Protein AF-A0A1G8GBT8-F1 (afdb_monomer)

Solvent-accessible surface area (backbone atoms only — not comparable to full-atom values): 4595 Å² total; per-residue (Å²): 114,44,83,43,77,58,50,91,88,46,45,62,80,71,48,48,62,57,48,45,54,23,20,65,68,19,21,39,29,37,34,32,33,43,70,61,49,36,72,69,44,51,53,49,51,32,50,47,56,74,38,87,42,49,73,41,80,87,81,74,42,74,45,42,69,32,83,65,39,36,38,33,36,20,38,86,86,66,54,77,41,84,41,71

pLDDT: mean 90.16, std 5.39, range [69.62, 97.12]

Secondary structure (DSSP, 8-state):
-EEEE--TT--HHHHHHHHHHHHHHT-EEEEESGGGGHHHHHHHHHHHHTSS-EEETTTTEEE-PPTT-EEEEE-TT--EEE--

Mean predicted aligned error: 3.53 Å

Nearest PDB structures (foldseek):
  8j07-assembly1_k8  TM=6.286E-01  e=2.297E-01  Homo sapiens
  7plo-assembly1_4  TM=5.974E-01  e=1.541E-01  Homo sapiens
  8s09-assembly1_3  TM=5.324E-01  e=1.180E-01  Homo sapiens
  9caq-assembly1_A  TM=4.622E-01  e=1.033E-01  Homo sapiens
  7w1y-assembly1_2  TM=5.421E-01  e=3.204E-01  Homo sapiens

Sequence (84 aa):
MKDVVLHDDDCIETVLPIIGEAMENGEICRISNIERLGLRSIAALVRLTSSSGFFDVKSGKVLRPNPGFGLVGVDEFGAVWALG

Organism: NCBI:txid83767

Radius of gyration: 11.8 Å; Cα contacts (8 Å, |Δi|>4): 152; chains: 1; bounding box: 34×20×31 Å

Structure (mmCIF, N/CA/C/O backbone):
data_AF-A0A1G8GBT8-F1
#
_entry.id   AF-A0A1G8GBT8-F1
#
loop_
_atom_site.group_PDB
_atom_site.id
_atom_site.type_symbol
_atom_site.label_atom_id
_atom_site.label_alt_id
_atom_site.label_comp_id
_atom_site.label_asym_id
_atom_site.label_entity_id
_atom_site.label_seq_id
_atom_site.pdbx_PDB_ins_code
_atom_site.Cartn_x
_atom_site.Cartn_y
_atom_site.Cartn_z
_atom_site.occupancy
_atom_site.B_iso_or_equiv
_atom_site.auth_seq_id
_atom_site.auth_comp_id
_atom_site.auth_asym_id
_atom_site.auth_atom_id
_atom_site.pdbx_PDB_model_num
ATOM 1 N N . MET A 1 1 ? 1.278 -9.085 8.378 1.00 85.31 1 MET A N 1
ATOM 2 C CA . MET A 1 1 ? 1.895 -8.350 7.246 1.00 85.31 1 MET A CA 1
ATOM 3 C C . MET A 1 1 ? 1.196 -8.808 5.984 1.00 85.31 1 MET A C 1
ATOM 5 O O . MET A 1 1 ? 0.949 -10.003 5.855 1.00 85.31 1 MET A O 1
ATOM 9 N N . LYS A 1 2 ? 0.860 -7.873 5.096 1.00 93.12 2 LYS A N 1
ATOM 10 C CA . LYS A 1 2 ? 0.174 -8.134 3.828 1.00 93.12 2 LYS A CA 1
ATOM 11 C C . LYS A 1 2 ? 1.086 -7.754 2.672 1.00 93.12 2 LYS A C 1
ATOM 13 O O . LYS A 1 2 ? 1.627 -6.652 2.666 1.00 93.12 2 LYS A O 1
ATOM 18 N N . ASP A 1 3 ? 1.221 -8.649 1.704 1.00 93.88 3 ASP A N 1
ATOM 19 C CA . ASP A 1 3 ? 2.029 -8.444 0.506 1.00 93.88 3 ASP A CA 1
ATOM 20 C C . ASP A 1 3 ? 1.132 -8.404 -0.729 1.00 93.88 3 ASP A C 1
ATOM 22 O O . ASP A 1 3 ? 0.275 -9.265 -0.927 1.00 93.88 3 ASP A O 1
ATOM 26 N N . VAL A 1 4 ? 1.356 -7.397 -1.563 1.00 94.69 4 VAL A N 1
ATOM 27 C CA . VAL A 1 4 ? 0.692 -7.191 -2.846 1.00 94.69 4 VAL A CA 1
ATOM 28 C C . VAL A 1 4 ? 1.768 -7.107 -3.912 1.00 94.69 4 VAL A C 1
ATOM 30 O O . VAL A 1 4 ? 2.761 -6.400 -3.741 1.00 94.69 4 VAL A O 1
ATOM 33 N N . VAL A 1 5 ? 1.583 -7.822 -5.015 1.00 96.12 5 VAL A N 1
ATOM 34 C CA . VAL A 1 5 ? 2.448 -7.737 -6.192 1.00 96.12 5 VAL A CA 1
ATOM 35 C C . VAL A 1 5 ? 1.603 -7.187 -7.324 1.00 96.12 5 VAL A C 1
ATOM 37 O O . VAL A 1 5 ? 0.591 -7.788 -7.667 1.00 96.12 5 VAL A O 1
ATOM 40 N N . LEU A 1 6 ? 1.999 -6.036 -7.861 1.00 94.31 6 LEU A N 1
ATOM 41 C CA . LEU A 1 6 ? 1.278 -5.395 -8.952 1.00 94.31 6 LEU A CA 1
ATOM 42 C C . LEU A 1 6 ? 1.638 -6.018 -10.300 1.00 94.31 6 LEU A C 1
ATOM 44 O O . LEU A 1 6 ? 2.813 -6.254 -10.613 1.00 94.31 6 LEU A O 1
ATOM 48 N N . HIS A 1 7 ? 0.611 -6.199 -11.118 1.00 93.88 7 HIS A N 1
ATOM 49 C CA . HIS A 1 7 ? 0.662 -6.567 -12.523 1.00 93.88 7 HIS A CA 1
ATOM 50 C C . HIS A 1 7 ? 0.344 -5.354 -13.417 1.00 93.88 7 HIS A C 1
ATOM 52 O O . HIS A 1 7 ? 0.032 -4.276 -12.921 1.00 93.88 7 HIS A O 1
ATOM 58 N N . ASP A 1 8 ? 0.506 -5.485 -14.735 1.00 89.81 8 ASP A N 1
ATOM 59 C CA . ASP A 1 8 ? 0.400 -4.337 -15.660 1.00 89.81 8 ASP A CA 1
ATOM 60 C C . ASP A 1 8 ? -1.027 -3.768 -15.753 1.00 89.81 8 ASP A C 1
ATOM 62 O O . ASP A 1 8 ? -1.202 -2.585 -16.036 1.00 89.81 8 ASP A O 1
ATOM 66 N N . ASP A 1 9 ? -2.033 -4.596 -15.466 1.00 92.00 9 ASP A N 1
ATOM 67 C CA . ASP A 1 9 ? -3.450 -4.218 -15.476 1.00 92.00 9 ASP A CA 1
ATOM 68 C C . ASP A 1 9 ? -3.960 -3.752 -14.098 1.00 92.00 9 ASP A C 1
ATOM 70 O O . ASP A 1 9 ? -5.140 -3.420 -13.951 1.00 92.00 9 ASP A O 1
ATOM 74 N N . ASP A 1 10 ? -3.099 -3.743 -13.072 1.00 91.88 10 ASP A N 1
ATOM 75 C CA . ASP A 1 10 ? -3.483 -3.307 -11.732 1.00 91.88 10 ASP A CA 1
ATOM 76 C C . ASP A 1 10 ? -3.562 -1.783 -11.617 1.00 91.88 10 ASP A C 1
ATOM 78 O O . ASP A 1 10 ? -2.792 -1.024 -12.206 1.00 91.88 10 ASP A O 1
ATOM 82 N N . CYS A 1 11 ? -4.486 -1.325 -10.777 1.00 91.81 11 CYS A N 1
ATOM 83 C CA . CYS A 1 11 ? -4.709 0.087 -10.506 1.00 91.81 11 CYS A CA 1
ATOM 84 C C . CYS A 1 11 ? -4.908 0.332 -9.008 1.00 91.81 11 CYS A C 1
ATOM 86 O O . CYS A 1 11 ? -4.954 -0.590 -8.193 1.00 91.81 11 CYS A O 1
ATOM 88 N N . ILE A 1 12 ? -5.025 1.598 -8.605 1.00 90.75 12 ILE A N 1
ATOM 89 C CA . ILE A 1 12 ? -5.161 1.932 -7.182 1.00 90.75 12 ILE A CA 1
ATOM 90 C C . ILE A 1 12 ? -6.404 1.272 -6.556 1.00 90.75 12 ILE A C 1
ATOM 92 O O . ILE A 1 12 ? -6.381 0.840 -5.406 1.00 90.75 12 ILE A O 1
ATOM 96 N N . GLU A 1 13 ? -7.474 1.109 -7.329 1.00 89.19 13 GLU A N 1
ATOM 97 C CA . GLU A 1 13 ? -8.717 0.478 -6.900 1.00 89.19 13 GLU A CA 1
ATOM 98 C C . GLU A 1 13 ? -8.572 -1.025 -6.606 1.00 89.19 13 GLU A C 1
ATOM 100 O O . GLU A 1 13 ? -9.375 -1.556 -5.830 1.00 89.19 13 GLU A O 1
ATOM 105 N N . THR A 1 14 ? -7.573 -1.713 -7.180 1.00 89.88 14 THR A N 1
ATOM 106 C CA . THR A 1 14 ? -7.305 -3.131 -6.879 1.00 89.88 14 THR A CA 1
ATOM 107 C C . THR A 1 14 ? -6.548 -3.298 -5.563 1.00 89.88 14 THR A C 1
ATOM 109 O O . THR A 1 14 ? -6.797 -4.263 -4.840 1.00 89.88 14 THR A O 1
ATOM 112 N N . VAL A 1 15 ? -5.709 -2.327 -5.184 1.00 91.19 15 VAL A N 1
ATOM 113 C CA . VAL A 1 15 ? -4.910 -2.392 -3.946 1.00 91.19 15 VAL A CA 1
ATOM 114 C C . VAL A 1 15 ? -5.608 -1.816 -2.716 1.00 91.19 15 VAL A C 1
ATOM 116 O O . VAL A 1 15 ? -5.361 -2.285 -1.605 1.00 91.19 15 VAL A O 1
ATOM 119 N N . LEU A 1 16 ? -6.504 -0.836 -2.882 1.00 91.06 16 LEU A N 1
ATOM 120 C CA . LEU A 1 16 ? -7.194 -0.174 -1.764 1.00 91.06 16 LEU A CA 1
ATOM 121 C C . LEU A 1 16 ? -7.890 -1.133 -0.778 1.00 91.06 16 LEU A C 1
ATOM 123 O O . LEU A 1 16 ? -7.760 -0.903 0.425 1.00 91.06 16 LEU A O 1
ATOM 127 N N . PRO A 1 17 ? -8.581 -2.209 -1.2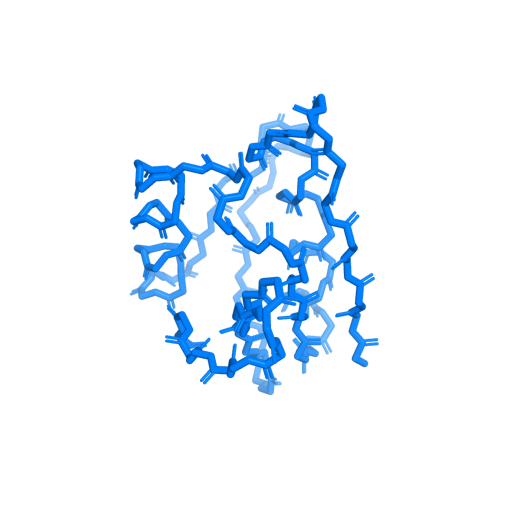08 1.00 90.38 17 PRO A N 1
ATOM 128 C CA . PRO A 1 17 ? -9.194 -3.154 -0.273 1.00 90.38 17 PRO A CA 1
ATOM 129 C C . PRO A 1 17 ? -8.170 -3.870 0.615 1.00 90.38 17 PRO A C 1
ATOM 131 O O . PRO A 1 17 ? -8.419 -4.073 1.799 1.00 90.38 17 PRO A O 1
ATOM 134 N N . ILE A 1 18 ? -7.005 -4.215 0.060 1.00 92.50 18 ILE A N 1
ATOM 135 C CA . ILE A 1 18 ? -5.939 -4.919 0.787 1.00 92.50 18 ILE A CA 1
ATOM 136 C C . ILE A 1 18 ? -5.279 -3.974 1.792 1.00 92.50 18 ILE A C 1
ATOM 138 O O . ILE A 1 18 ? -5.032 -4.349 2.938 1.00 92.50 18 ILE A O 1
ATOM 142 N N . ILE A 1 19 ? -5.052 -2.723 1.381 1.00 92.12 19 ILE A N 1
ATOM 143 C CA . ILE A 1 19 ? -4.577 -1.660 2.272 1.00 92.12 19 ILE A CA 1
ATOM 144 C C . ILE A 1 19 ? -5.581 -1.444 3.405 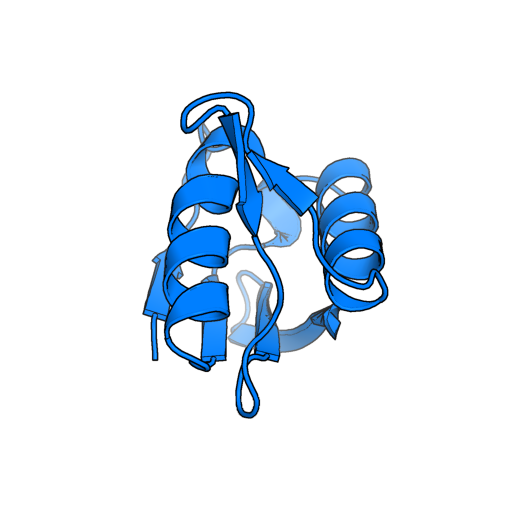1.00 92.12 19 ILE A C 1
ATOM 146 O O . ILE A 1 19 ? -5.172 -1.328 4.553 1.00 92.12 19 ILE A O 1
ATOM 150 N N . GLY A 1 20 ? -6.880 -1.422 3.097 1.00 91.12 20 GLY A N 1
ATOM 151 C CA . GLY A 1 20 ? -7.954 -1.301 4.080 1.00 91.12 20 GLY A CA 1
ATOM 152 C C . GLY A 1 20 ? -7.938 -2.423 5.118 1.00 91.12 20 GLY A C 1
AT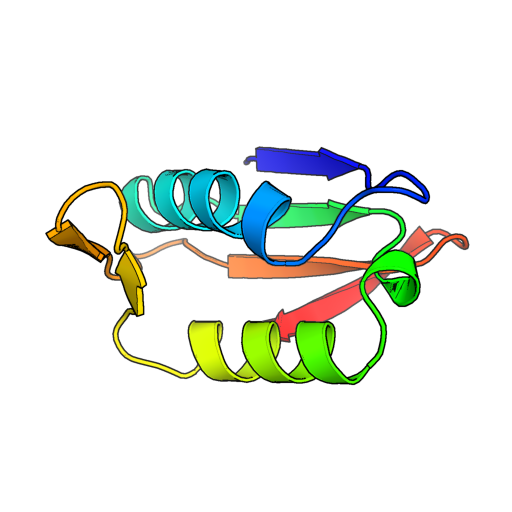OM 153 O O . GLY A 1 20 ? -7.962 -2.148 6.314 1.00 91.12 20 GLY A O 1
ATOM 154 N N . GLU A 1 21 ? -7.802 -3.673 4.676 1.00 91.50 21 GLU A N 1
ATOM 155 C CA . GLU A 1 21 ? -7.701 -4.827 5.576 1.00 91.50 21 GLU A CA 1
ATOM 156 C C . GLU A 1 21 ? -6.450 -4.745 6.472 1.00 91.50 21 GLU A C 1
ATOM 158 O O . GLU A 1 21 ? -6.530 -4.940 7.685 1.00 91.50 21 GLU A O 1
ATOM 163 N N . ALA A 1 22 ? -5.288 -4.409 5.901 1.00 93.12 22 ALA A N 1
ATOM 164 C CA . ALA A 1 22 ? -4.057 -4.220 6.671 1.00 93.12 22 ALA A CA 1
ATOM 165 C C . ALA A 1 22 ? -4.190 -3.069 7.683 1.00 93.12 22 ALA A C 1
ATOM 167 O O . ALA A 1 22 ? -3.721 -3.166 8.816 1.00 93.12 22 ALA A O 1
ATOM 168 N N . MET A 1 23 ? -4.866 -1.994 7.282 1.00 91.50 23 MET A N 1
ATOM 169 C CA . MET A 1 23 ? -5.145 -0.820 8.099 1.00 91.50 23 MET A CA 1
ATOM 170 C C . MET A 1 23 ? -6.012 -1.166 9.313 1.00 91.50 23 MET A C 1
ATOM 172 O O . MET A 1 23 ? -5.672 -0.774 10.431 1.00 91.50 23 MET A O 1
ATOM 176 N N . GLU A 1 24 ? -7.078 -1.945 9.118 1.00 91.00 24 GLU A N 1
ATOM 177 C CA . GLU A 1 24 ? -7.942 -2.437 10.198 1.00 91.00 24 GLU A CA 1
ATOM 178 C C . GLU A 1 24 ? -7.229 -3.431 11.120 1.00 91.00 24 GLU A C 1
ATOM 180 O O . GLU A 1 24 ? -7.502 -3.465 12.316 1.00 91.00 24 GLU A O 1
ATOM 185 N N . ASN A 1 25 ? -6.282 -4.215 10.611 1.00 92.94 25 ASN A N 1
ATOM 186 C CA . ASN A 1 25 ? -5.551 -5.185 11.427 1.00 92.94 25 ASN A CA 1
ATOM 187 C C . ASN A 1 25 ? -4.284 -4.610 12.086 1.00 92.94 25 ASN A C 1
ATOM 189 O O . ASN A 1 25 ? -3.643 -5.305 12.872 1.00 92.94 25 ASN A O 1
ATOM 193 N N . GLY A 1 26 ? -3.918 -3.355 11.794 1.00 92.75 26 GLY A N 1
ATOM 194 C CA . GLY A 1 26 ? -2.680 -2.749 12.294 1.00 92.75 26 GLY A CA 1
ATOM 195 C C . GLY A 1 26 ? -1.427 -3.421 11.722 1.00 92.75 26 GLY A C 1
ATOM 196 O O . GLY A 1 26 ? -0.435 -3.593 12.424 1.00 92.75 26 GLY A O 1
ATOM 197 N N . GLU A 1 27 ? -1.482 -3.852 10.461 1.00 95.12 27 GLU A N 1
ATOM 198 C CA . GLU A 1 27 ? -0.407 -4.580 9.792 1.00 95.12 27 GLU A CA 1
ATOM 199 C C . GLU A 1 27 ? 0.358 -3.710 8.794 1.00 95.12 27 GLU A C 1
ATOM 201 O O . GLU A 1 27 ? -0.184 -2.795 8.179 1.00 95.12 27 GLU A O 1
ATOM 206 N N . ILE A 1 28 ? 1.616 -4.066 8.540 1.00 94.62 28 ILE A N 1
ATOM 207 C CA . ILE A 1 28 ? 2.365 -3.499 7.418 1.00 94.62 28 ILE A CA 1
ATOM 208 C C . ILE A 1 28 ? 1.807 -4.065 6.106 1.00 94.62 28 ILE A C 1
ATOM 210 O O . ILE A 1 28 ? 1.753 -5.288 5.936 1.00 94.62 28 ILE A O 1
ATOM 214 N N . CYS A 1 29 ? 1.434 -3.176 5.186 1.00 95.38 29 CYS A N 1
ATOM 215 C CA . CYS A 1 29 ? 1.073 -3.481 3.808 1.00 95.38 29 CYS A CA 1
ATOM 216 C C . CYS A 1 29 ? 2.246 -3.146 2.880 1.00 95.38 29 CYS A C 1
ATOM 218 O O . CYS A 1 29 ? 2.687 -1.998 2.804 1.00 95.38 29 CYS A O 1
ATOM 220 N N . ARG A 1 30 ? 2.746 -4.148 2.159 1.00 96.31 30 ARG A N 1
ATOM 221 C CA . ARG A 1 30 ? 3.846 -4.037 1.204 1.00 96.31 30 ARG A CA 1
ATOM 222 C C . ARG A 1 30 ? 3.323 -4.180 -0.217 1.00 96.31 30 ARG A C 1
ATOM 224 O O . ARG A 1 30 ? 2.676 -5.169 -0.534 1.00 96.31 30 ARG A O 1
ATOM 231 N N . ILE A 1 31 ? 3.628 -3.209 -1.071 1.00 96.38 31 ILE A N 1
ATOM 232 C CA . ILE A 1 31 ? 3.220 -3.186 -2.479 1.00 96.38 31 ILE A CA 1
ATOM 233 C C . ILE A 1 31 ? 4.469 -3.283 -3.352 1.00 96.38 31 ILE A C 1
ATOM 235 O O . ILE A 1 31 ? 5.276 -2.360 -3.373 1.00 96.38 31 ILE A O 1
ATOM 239 N N . SER A 1 32 ? 4.627 -4.394 -4.063 1.00 96.56 32 SER A N 1
ATOM 240 C CA . SER A 1 32 ? 5.747 -4.663 -4.969 1.00 96.56 32 SER A CA 1
ATOM 241 C C . SER A 1 32 ? 5.424 -4.236 -6.398 1.00 96.56 32 SER A C 1
ATOM 243 O O . SER A 1 32 ? 4.269 -4.338 -6.818 1.00 96.56 32 SER A O 1
ATOM 245 N N . ASN A 1 33 ? 6.451 -3.813 -7.138 1.00 95.56 33 ASN A N 1
ATOM 246 C CA . ASN A 1 33 ? 6.357 -3.179 -8.457 1.00 95.56 33 ASN A CA 1
ATOM 247 C C . ASN A 1 33 ? 5.496 -1.907 -8.431 1.00 95.56 33 ASN A C 1
ATOM 249 O O . ASN A 1 33 ? 4.597 -1.711 -9.254 1.00 95.56 33 ASN A O 1
ATOM 253 N N . ILE A 1 34 ? 5.712 -1.065 -7.418 1.00 94.94 34 ILE A N 1
ATOM 254 C CA . ILE A 1 34 ? 4.865 0.101 -7.144 1.00 94.94 34 ILE A CA 1
ATOM 255 C C . ILE A 1 34 ? 4.800 1.105 -8.303 1.00 94.94 34 ILE A C 1
ATOM 257 O O . ILE A 1 34 ? 3.783 1.780 -8.480 1.00 94.94 34 ILE A O 1
ATOM 261 N N . GLU A 1 35 ? 5.845 1.183 -9.124 1.00 93.56 35 GLU A N 1
ATOM 262 C CA . GLU A 1 35 ? 5.907 2.023 -10.318 1.00 93.56 35 GLU A CA 1
ATOM 263 C C . GLU A 1 35 ? 4.764 1.753 -11.308 1.00 93.56 35 GLU A C 1
ATOM 265 O O . GLU A 1 3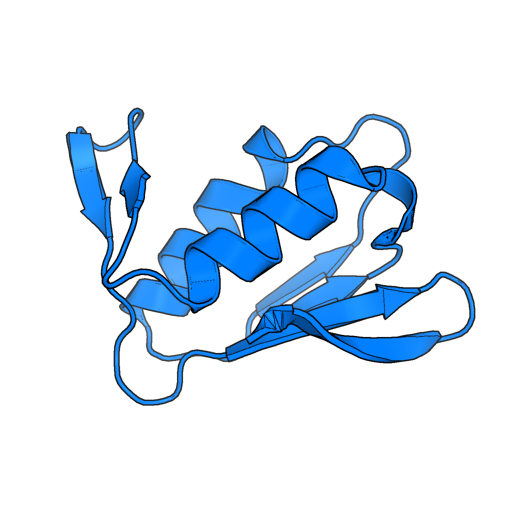5 ? 4.336 2.681 -12.000 1.00 93.56 35 GLU A O 1
ATOM 270 N N . ARG A 1 36 ? 4.197 0.537 -11.307 1.00 94.25 36 ARG A N 1
ATOM 271 C CA . ARG A 1 36 ? 3.063 0.149 -12.163 1.00 94.25 36 ARG A CA 1
ATOM 272 C C . ARG A 1 36 ? 1.786 0.940 -11.874 1.00 94.25 36 ARG A C 1
ATOM 274 O O . ARG A 1 36 ? 1.015 1.199 -12.789 1.00 94.25 36 ARG A O 1
ATOM 281 N N . LEU A 1 37 ? 1.590 1.417 -10.640 1.00 92.19 37 LEU A N 1
ATOM 282 C CA . LEU A 1 37 ? 0.445 2.274 -10.294 1.00 92.19 37 LEU A CA 1
ATOM 283 C C . LEU A 1 37 ? 0.546 3.686 -10.892 1.00 92.19 37 LEU A C 1
ATOM 285 O O . LEU A 1 37 ? -0.452 4.414 -10.953 1.00 92.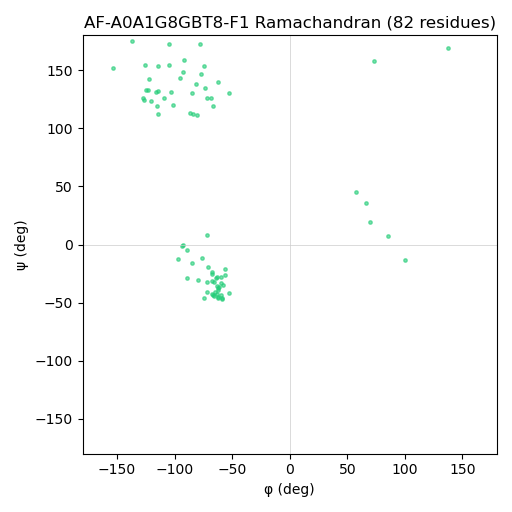19 37 LEU A O 1
ATOM 289 N N . GLY A 1 38 ? 1.750 4.104 -11.288 1.00 92.50 38 GLY A N 1
ATOM 290 C CA . GLY A 1 38 ? 2.042 5.4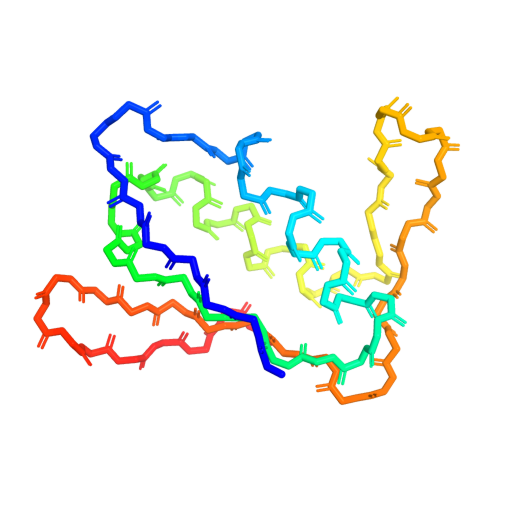56 -11.739 1.00 92.50 38 GLY A CA 1
ATOM 291 C C . GLY A 1 38 ? 2.075 6.495 -10.609 1.00 92.50 38 GLY A C 1
ATOM 292 O O . GLY A 1 38 ? 1.481 6.353 -9.538 1.00 92.50 38 GLY A O 1
ATOM 293 N N . LEU A 1 39 ? 2.758 7.613 -10.871 1.00 91.31 39 LEU A N 1
ATOM 294 C CA . LEU A 1 39 ? 3.072 8.636 -9.861 1.00 91.31 39 LEU A CA 1
ATOM 295 C C . LEU A 1 39 ? 1.842 9.234 -9.160 1.00 91.31 39 LEU A C 1
ATOM 297 O O . LEU A 1 39 ? 1.902 9.551 -7.974 1.00 91.31 39 LEU A O 1
ATOM 301 N N . ARG A 1 40 ? 0.721 9.395 -9.876 1.00 92.56 40 ARG A N 1
ATOM 302 C CA . ARG A 1 40 ? -0.514 9.965 -9.307 1.00 92.56 40 ARG A CA 1
ATOM 303 C C . ARG A 1 40 ? -1.104 9.063 -8.227 1.00 92.56 40 ARG A C 1
ATOM 305 O O . ARG A 1 40 ? -1.482 9.552 -7.166 1.00 92.56 40 ARG A O 1
ATOM 312 N N . SER A 1 41 ? -1.149 7.765 -8.493 1.00 93.00 41 SER A N 1
ATOM 313 C CA . SER A 1 41 ? -1.652 6.760 -7.562 1.00 93.00 41 SER A CA 1
ATOM 314 C C . SER A 1 41 ? -0.732 6.627 -6.354 1.00 93.00 41 SER A C 1
ATOM 316 O O . SER A 1 41 ? -1.208 6.623 -5.225 1.00 93.00 41 SER A O 1
ATOM 318 N N . ILE A 1 42 ? 0.588 6.630 -6.569 1.00 92.56 42 ILE A N 1
ATOM 319 C CA . ILE A 1 42 ? 1.571 6.625 -5.476 1.00 92.56 42 ILE A CA 1
ATOM 320 C C . ILE A 1 42 ? 1.379 7.850 -4.572 1.00 92.56 42 ILE A C 1
ATOM 322 O O . ILE A 1 42 ? 1.298 7.713 -3.355 1.00 92.56 42 ILE A O 1
ATOM 326 N N . ALA A 1 43 ? 1.224 9.046 -5.148 1.00 91.19 43 ALA A N 1
ATOM 327 C CA . ALA A 1 43 ? 0.962 10.259 -4.375 1.00 91.19 43 ALA A CA 1
ATOM 328 C C . ALA A 1 43 ? -0.362 10.187 -3.590 1.00 91.19 43 ALA A C 1
ATOM 330 O O . ALA A 1 43 ? -0.438 10.675 -2.461 1.00 91.19 43 ALA A O 1
ATOM 331 N N . ALA A 1 44 ? -1.400 9.562 -4.157 1.00 90.62 44 ALA A N 1
ATOM 332 C CA . ALA A 1 44 ? -2.656 9.316 -3.453 1.00 90.62 44 ALA A CA 1
ATOM 333 C C . ALA A 1 44 ? -2.469 8.353 -2.266 1.00 90.62 44 ALA A C 1
ATOM 335 O O . ALA A 1 44 ? -2.996 8.626 -1.188 1.00 90.62 44 ALA A O 1
ATOM 336 N N . LEU A 1 45 ? -1.668 7.294 -2.424 1.00 91.00 45 LEU A N 1
ATOM 337 C CA . LEU A 1 45 ? -1.323 6.363 -1.343 1.00 91.00 45 LEU A CA 1
ATOM 338 C C . LEU A 1 45 ? -0.535 7.043 -0.211 1.00 91.00 45 LEU A C 1
ATOM 340 O O . LEU A 1 45 ? -0.867 6.852 0.955 1.00 91.00 45 LEU A O 1
ATOM 344 N N . VAL A 1 46 ? 0.433 7.904 -0.539 1.00 90.75 46 VAL A N 1
ATOM 345 C CA . VAL A 1 46 ? 1.177 8.706 0.457 1.00 90.75 46 VAL A CA 1
ATOM 346 C C . VAL A 1 46 ? 0.259 9.672 1.210 1.00 90.75 46 VAL A C 1
ATOM 348 O O . VAL A 1 46 ? 0.413 9.942 2.402 1.00 90.75 46 VAL A O 1
ATOM 351 N N . ARG A 1 47 ? -0.740 10.221 0.520 1.00 87.75 47 ARG A N 1
ATOM 352 C CA . ARG A 1 47 ? -1.725 11.092 1.163 1.00 87.75 47 ARG A CA 1
ATOM 353 C C . ARG A 1 47 ? -2.681 10.309 2.063 1.00 87.75 47 ARG A C 1
ATOM 355 O O . ARG A 1 47 ? -3.130 10.849 3.071 1.00 87.75 47 ARG A O 1
ATOM 362 N N . LEU A 1 48 ? -2.982 9.063 1.708 1.00 85.81 48 LEU A N 1
ATOM 363 C CA . LEU A 1 48 ? -3.863 8.177 2.463 1.00 85.81 48 LEU A CA 1
ATOM 364 C C . LEU A 1 48 ? -3.251 7.792 3.814 1.00 85.81 48 LEU A C 1
ATOM 366 O O . LEU A 1 48 ? -3.942 7.880 4.825 1.00 85.81 48 LEU A O 1
ATOM 370 N N . THR A 1 49 ? -1.962 7.466 3.867 1.00 80.31 49 THR A N 1
ATOM 371 C CA . THR A 1 49 ? -1.245 7.182 5.128 1.00 80.31 49 THR A CA 1
ATOM 372 C C . THR A 1 49 ? -1.130 8.402 6.041 1.00 80.31 49 THR A C 1
ATOM 374 O O . THR A 1 49 ? -1.189 8.276 7.259 1.00 80.31 49 THR A O 1
ATOM 377 N N . SER A 1 50 ? -1.035 9.598 5.457 1.00 79.31 50 SER A N 1
ATOM 378 C CA . SER A 1 50 ? -1.020 10.870 6.194 1.00 79.31 50 SER A CA 1
ATOM 379 C C . SER A 1 50 ? -2.407 11.300 6.699 1.00 79.31 50 SER A C 1
ATOM 381 O O . SER A 1 50 ? -2.527 12.260 7.461 1.00 79.31 50 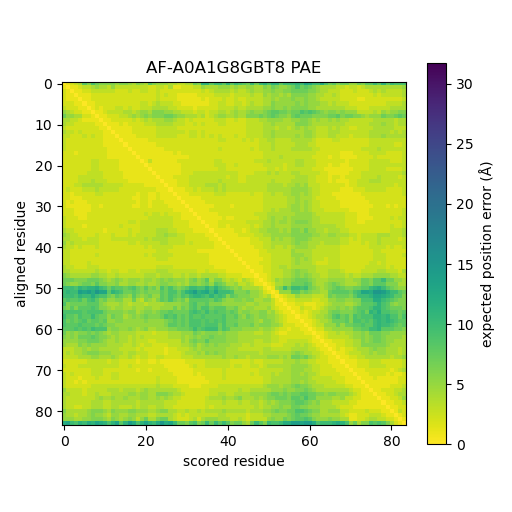SER A O 1
ATOM 383 N N . SER A 1 51 ? -3.472 10.644 6.236 1.00 77.25 51 SER A N 1
ATOM 384 C CA . SER A 1 51 ? -4.849 10.946 6.622 1.00 77.25 51 SER A CA 1
ATOM 385 C C . SER A 1 51 ? -5.285 10.104 7.822 1.00 77.25 51 SER A C 1
ATOM 387 O O . SER A 1 51 ? -4.752 9.030 8.077 1.00 77.25 51 SER A O 1
ATOM 389 N N . SER A 1 52 ? -6.307 10.551 8.555 1.00 77.19 52 SER A N 1
ATOM 390 C CA . SER A 1 52 ? -6.882 9.791 9.677 1.00 77.19 52 SER A CA 1
ATOM 391 C C . SER A 1 52 ? -7.692 8.556 9.248 1.00 77.19 52 SER A C 1
ATOM 393 O O . SER A 1 52 ? -8.362 7.943 10.082 1.00 77.19 52 SER A O 1
ATOM 395 N N . GLY A 1 53 ? -7.654 8.203 7.961 1.00 80.62 53 GLY A N 1
ATOM 396 C CA . GLY A 1 53 ? -8.422 7.131 7.349 1.00 80.62 53 GLY A CA 1
ATOM 397 C C . GLY A 1 53 ? -9.009 7.527 5.995 1.00 80.62 53 GLY A C 1
ATOM 398 O O . GLY A 1 53 ? -9.031 8.704 5.633 1.00 80.62 53 GLY A O 1
ATOM 399 N N . PHE A 1 54 ? -9.540 6.551 5.261 1.00 82.94 54 PHE A N 1
ATOM 400 C CA . PHE A 1 54 ? -10.232 6.787 3.992 1.00 82.94 54 PHE A CA 1
ATOM 401 C C . PHE A 1 54 ? -11.636 6.183 3.990 1.00 82.94 54 PHE A C 1
ATOM 403 O O . PHE A 1 54 ? -11.935 5.243 4.724 1.00 82.94 54 PHE A O 1
ATOM 410 N N . PHE A 1 55 ? -12.520 6.756 3.174 1.00 83.38 55 PHE A N 1
ATOM 411 C CA . PHE A 1 55 ? -13.861 6.222 2.972 1.00 83.38 55 PHE A CA 1
ATOM 412 C C . PHE A 1 55 ? -13.814 5.128 1.907 1.00 83.38 55 PHE A C 1
ATOM 414 O O . PHE A 1 55 ? -13.556 5.411 0.736 1.00 83.38 55 PHE A O 1
ATOM 421 N N . ASP A 1 56 ? -14.061 3.886 2.310 1.00 82.94 56 ASP A N 1
ATOM 422 C CA . ASP A 1 56 ? -14.243 2.787 1.376 1.00 82.94 56 ASP A CA 1
ATOM 423 C C . ASP A 1 56 ? -15.674 2.817 0.829 1.00 82.94 56 ASP A C 1
ATOM 425 O O . ASP A 1 56 ? -16.651 2.541 1.528 1.00 82.94 56 ASP A O 1
ATOM 429 N N . VAL A 1 57 ? -15.786 3.140 -0.458 1.00 78.00 57 VAL A N 1
ATOM 430 C CA . VAL A 1 57 ? -17.063 3.232 -1.172 1.00 78.00 57 VAL A CA 1
ATOM 431 C C . VAL A 1 57 ? -17.766 1.873 -1.249 1.00 78.00 57 VAL A C 1
ATOM 433 O O . VAL A 1 57 ? -18.994 1.838 -1.287 1.00 78.00 57 VAL A O 1
ATOM 436 N N . LYS A 1 58 ? -17.025 0.753 -1.243 1.00 78.38 58 LYS A N 1
ATOM 437 C CA . LYS A 1 58 ? -17.622 -0.589 -1.344 1.00 78.38 58 LYS A CA 1
ATOM 438 C C . LYS A 1 58 ? -18.303 -1.006 -0.043 1.00 78.38 58 LYS A C 1
ATOM 440 O O . LYS A 1 58 ? -19.428 -1.494 -0.084 1.00 78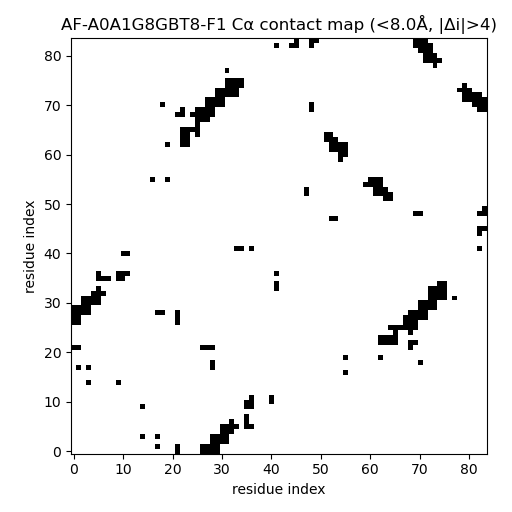.38 58 LYS A O 1
ATOM 445 N N . SER A 1 59 ? -17.647 -0.815 1.102 1.00 79.50 59 SER A N 1
ATOM 446 C CA . SER A 1 59 ? -18.234 -1.129 2.412 1.00 79.50 59 SER A CA 1
ATOM 447 C C . SER A 1 59 ? -19.101 -0.007 2.993 1.00 79.50 59 SER A C 1
ATOM 449 O O . SER A 1 59 ? -19.862 -0.251 3.930 1.00 79.50 59 SER A O 1
ATOM 451 N N . GLY A 1 60 ? -18.990 1.217 2.465 1.00 85.00 60 GLY A N 1
ATOM 452 C CA . GLY A 1 60 ? -19.656 2.407 2.995 1.00 85.00 60 GLY A CA 1
ATOM 453 C C . GLY A 1 60 ? -19.097 2.870 4.344 1.00 85.00 60 GLY A C 1
ATOM 454 O O . GLY A 1 60 ? -19.786 3.576 5.084 1.00 85.00 60 GLY A O 1
ATOM 455 N N . LYS A 1 61 ? -17.877 2.451 4.702 1.00 85.94 61 LYS A N 1
ATOM 456 C CA . LYS A 1 61 ? -17.247 2.731 5.999 1.00 85.94 61 LYS A CA 1
ATOM 457 C C . LYS A 1 61 ? -16.023 3.622 5.847 1.00 85.94 61 LYS A C 1
ATOM 459 O O . LYS A 1 61 ? -15.341 3.619 4.829 1.00 85.94 61 LYS A O 1
ATOM 464 N N . VAL A 1 62 ? -15.715 4.356 6.913 1.00 87.31 62 VAL A N 1
ATOM 465 C CA . VAL A 1 62 ? -14.409 5.004 7.065 1.00 87.31 62 VAL A CA 1
ATOM 466 C C . VAL A 1 62 ? -13.459 3.999 7.706 1.00 87.31 62 VAL A C 1
ATOM 468 O O . VAL A 1 62 ? -13.651 3.638 8.867 1.00 87.31 62 VAL A O 1
ATOM 471 N N . LEU A 1 63 ? -12.447 3.572 6.959 1.00 86.88 63 LEU A N 1
ATOM 472 C CA . LEU A 1 63 ? -11.360 2.737 7.457 1.00 86.88 63 LEU A CA 1
ATOM 473 C C . LEU A 1 63 ? -10.300 3.637 8.077 1.00 86.88 63 LEU A C 1
ATOM 475 O O . LEU A 1 63 ? -9.913 4.636 7.473 1.00 86.88 63 LEU A O 1
ATOM 479 N N . ARG A 1 64 ? -9.865 3.314 9.296 1.00 88.69 64 ARG A N 1
ATOM 480 C CA . ARG A 1 64 ? -8.877 4.096 10.047 1.00 88.69 64 ARG A CA 1
ATOM 481 C C . ARG A 1 64 ? -7.679 3.220 10.400 1.00 88.69 64 ARG A C 1
ATOM 483 O O . ARG A 1 64 ? -7.896 2.063 10.754 1.00 88.69 64 ARG A O 1
ATOM 490 N N . PRO A 1 65 ? -6.450 3.759 10.356 1.00 88.88 65 PRO A N 1
ATOM 491 C CA . PRO A 1 65 ? -5.259 3.006 10.718 1.00 88.88 65 PRO A CA 1
ATOM 492 C C . PRO A 1 65 ? -5.253 2.653 12.197 1.00 88.88 65 PRO A C 1
ATOM 494 O O . PRO A 1 65 ? -5.246 3.533 13.060 1.00 88.88 65 PRO A O 1
ATOM 497 N N . ASN A 1 66 ? -5.234 1.351 12.476 1.00 90.88 66 ASN A N 1
ATOM 498 C CA . ASN A 1 66 ? -4.928 0.844 13.801 1.00 90.88 66 ASN A CA 1
ATOM 499 C C . ASN A 1 66 ? -3.422 0.962 14.094 1.00 90.88 66 ASN A C 1
ATOM 501 O O . ASN A 1 66 ? -2.604 0.954 13.166 1.00 90.88 66 ASN A O 1
ATOM 505 N N . PRO A 1 67 ? -3.028 1.064 15.379 1.00 89.75 67 PRO A N 1
ATOM 506 C CA . PRO A 1 67 ? -1.620 1.086 15.759 1.00 89.75 67 PRO A CA 1
ATOM 507 C C . PRO A 1 67 ? -0.862 -0.108 15.164 1.00 89.75 67 PRO A C 1
ATOM 509 O O . PRO A 1 67 ? -1.310 -1.243 15.293 1.00 89.75 67 PRO A O 1
ATOM 512 N N . GLY A 1 68 ? 0.283 0.155 14.530 1.00 89.12 68 GLY A N 1
ATOM 513 C CA . GLY A 1 68 ? 1.098 -0.863 13.852 1.00 89.12 68 GLY A CA 1
ATOM 514 C C . GLY A 1 68 ? 0.918 -0.917 12.332 1.00 89.12 68 GLY A C 1
ATOM 515 O O . GLY A 1 68 ? 1.765 -1.499 11.653 1.00 89.12 68 GLY A O 1
ATOM 516 N N . PHE A 1 69 ? -0.120 -0.269 11.787 1.00 93.00 69 PHE A N 1
ATOM 517 C CA . PHE A 1 69 ? -0.256 -0.116 10.341 1.00 93.00 69 PHE A CA 1
ATOM 518 C C . PHE A 1 69 ? 0.914 0.688 9.760 1.00 93.00 69 PHE A C 1
ATOM 520 O O . PHE A 1 69 ? 1.332 1.695 10.331 1.00 93.00 69 PHE A O 1
ATOM 527 N N . GLY A 1 70 ? 1.397 0.256 8.599 1.00 92.31 70 GLY A N 1
ATOM 528 C CA . GLY A 1 70 ? 2.367 0.990 7.793 1.00 92.31 70 GLY A CA 1
ATOM 529 C C . GLY A 1 70 ? 2.234 0.608 6.327 1.00 92.31 70 GLY A C 1
ATOM 530 O O . GLY A 1 70 ? 1.827 -0.513 6.014 1.00 92.31 70 GLY A O 1
ATOM 531 N N . LEU A 1 71 ? 2.577 1.520 5.422 1.00 94.69 71 LEU A N 1
ATOM 532 C CA . LEU A 1 71 ? 2.507 1.265 3.986 1.00 94.69 71 LEU A CA 1
ATOM 533 C C . LEU A 1 71 ? 3.885 1.431 3.354 1.00 94.69 71 LEU A C 1
ATOM 535 O O . LEU A 1 71 ? 4.506 2.492 3.436 1.00 94.69 71 LEU A O 1
ATOM 539 N N . VAL A 1 72 ? 4.355 0.384 2.680 1.00 95.75 72 VAL A N 1
ATOM 540 C CA . VAL A 1 72 ? 5.658 0.383 2.011 1.00 95.75 72 VAL A CA 1
ATOM 541 C C . VAL A 1 72 ? 5.512 0.016 0.540 1.00 95.75 72 VAL A C 1
ATOM 543 O O . VAL A 1 72 ? 4.838 -0.949 0.183 1.00 95.75 72 VAL A O 1
ATOM 546 N N . GLY A 1 73 ? 6.153 0.799 -0.319 1.00 95.88 73 GLY A N 1
ATOM 547 C CA . GLY A 1 73 ? 6.313 0.511 -1.737 1.00 95.88 73 GLY A CA 1
ATOM 548 C C . GLY A 1 73 ? 7.652 -0.159 -1.996 1.00 95.88 73 GLY A C 1
ATOM 549 O O . GLY A 1 73 ? 8.649 0.186 -1.366 1.00 95.88 73 GLY A O 1
ATOM 550 N N . VAL A 1 74 ? 7.681 -1.102 -2.925 1.00 97.12 74 VAL A N 1
ATOM 551 C CA . VAL A 1 74 ? 8.898 -1.740 -3.415 1.00 97.12 74 VAL A CA 1
ATOM 552 C C . VAL A 1 74 ? 8.906 -1.630 -4.925 1.00 97.12 74 VAL A C 1
ATOM 554 O O . VAL A 1 74 ? 7.920 -2.000 -5.563 1.00 97.12 74 VAL A O 1
ATOM 557 N N . ASP A 1 75 ? 9.978 -1.082 -5.482 1.00 94.44 75 ASP A N 1
ATOM 558 C CA . ASP A 1 75 ? 10.128 -0.987 -6.934 1.00 94.44 75 ASP A CA 1
ATOM 559 C C . ASP A 1 75 ? 10.558 -2.322 -7.564 1.00 94.44 75 ASP A C 1
ATOM 561 O O . ASP A 1 75 ? 10.866 -3.292 -6.861 1.00 94.44 75 ASP A O 1
ATOM 565 N N . GLU A 1 76 ? 10.582 -2.381 -8.897 1.00 92.69 76 GLU A N 1
ATOM 566 C CA . GLU A 1 76 ? 11.023 -3.559 -9.662 1.00 92.69 76 GLU A CA 1
ATOM 567 C C . GLU A 1 76 ? 12.453 -4.035 -9.328 1.00 92.69 76 GLU A C 1
ATOM 569 O O . GLU A 1 76 ? 12.788 -5.201 -9.546 1.00 92.69 76 GLU A O 1
ATOM 574 N N . PHE A 1 77 ? 13.297 -3.165 -8.762 1.00 93.44 77 PHE A N 1
ATOM 575 C CA . PHE A 1 77 ? 14.671 -3.481 -8.360 1.00 93.44 77 PHE A CA 1
ATOM 576 C C . PHE A 1 77 ? 14.779 -3.916 -6.892 1.00 93.44 77 PHE A C 1
ATOM 578 O O . PHE A 1 77 ? 15.869 -4.248 -6.419 1.00 93.44 77 PHE A O 1
ATOM 585 N N . GLY A 1 78 ? 13.662 -3.936 -6.164 1.00 92.62 78 GLY A N 1
ATOM 586 C CA . GLY A 1 78 ? 13.603 -4.324 -4.761 1.00 92.62 78 GLY A CA 1
ATOM 587 C C . GLY A 1 78 ? 13.917 -3.196 -3.776 1.00 92.62 78 GLY A C 1
ATOM 588 O O . GLY A 1 78 ? 14.019 -3.475 -2.578 1.00 92.62 78 GLY A O 1
ATOM 589 N N . ALA A 1 79 ? 14.065 -1.944 -4.223 1.00 94.50 79 ALA A N 1
ATOM 590 C CA . ALA A 1 79 ? 14.276 -0.826 -3.3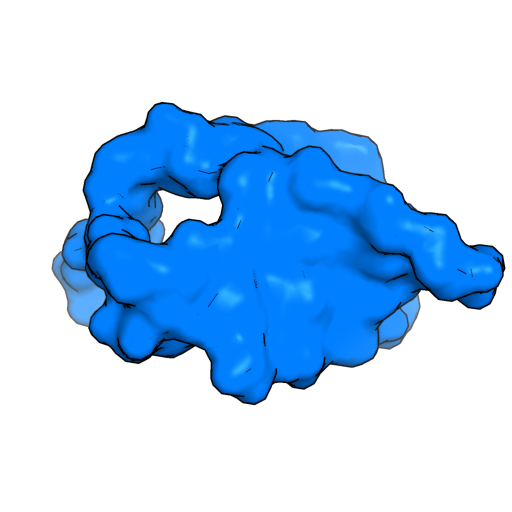10 1.00 94.50 79 ALA A CA 1
ATOM 591 C C . ALA A 1 79 ? 12.971 -0.485 -2.582 1.00 94.50 79 ALA A C 1
ATOM 593 O O . ALA A 1 79 ? 11.897 -0.423 -3.180 1.00 94.50 79 ALA A O 1
ATOM 594 N N . VAL A 1 80 ? 13.070 -0.287 -1.267 1.00 95.38 80 VAL A N 1
ATOM 595 C CA . VAL A 1 80 ? 11.919 -0.114 -0.375 1.00 95.38 80 VAL A CA 1
ATOM 596 C C . VAL A 1 80 ? 11.755 1.354 -0.005 1.00 95.38 80 VAL A C 1
ATOM 598 O O . VAL A 1 80 ? 12.698 1.998 0.454 1.00 95.38 80 VAL A O 1
ATOM 601 N N . TRP A 1 81 ? 10.531 1.855 -0.135 1.00 91.31 81 TRP A N 1
ATOM 602 C CA . TRP A 1 81 ? 10.151 3.235 0.129 1.00 91.31 81 TRP A CA 1
ATOM 603 C C . TRP A 1 81 ? 8.981 3.265 1.110 1.00 91.31 81 TRP A C 1
ATOM 605 O O . TRP A 1 81 ? 7.935 2.662 0.861 1.00 91.31 81 TRP A O 1
ATOM 615 N N . ALA A 1 82 ? 9.136 3.976 2.226 1.00 90.00 82 ALA A N 1
ATOM 616 C CA . ALA A 1 82 ? 8.010 4.245 3.112 1.00 90.00 82 ALA A CA 1
ATOM 617 C C . ALA A 1 82 ? 7.040 5.201 2.409 1.00 90.00 82 ALA A C 1
ATOM 619 O O . ALA A 1 82 ? 7.440 6.275 1.955 1.00 90.00 82 ALA A O 1
ATOM 620 N N . LEU A 1 83 ? 5.774 4.804 2.319 1.00 86.81 83 LEU A N 1
ATOM 621 C CA . LEU A 1 83 ? 4.694 5.660 1.824 1.00 86.81 83 LEU A CA 1
ATOM 622 C C . LEU A 1 83 ? 3.932 6.314 2.979 1.00 86.81 83 LEU A C 1
ATOM 624 O O . LEU A 1 83 ? 3.168 7.246 2.753 1.00 86.81 83 LEU A O 1
ATOM 628 N N . GLY A 1 84 ? 4.156 5.848 4.207 1.00 69.62 84 GLY A N 1
ATOM 629 C CA . GLY A 1 84 ? 3.734 6.450 5.468 1.00 69.62 84 GLY A CA 1
ATOM 630 C C . GLY A 1 84 ? 3.564 5.417 6.565 1.00 69.62 84 GLY A C 1
ATOM 631 O O . GLY A 1 84 ? 3.533 4.203 6.247 1.00 69.62 84 GLY A O 1
#

Foldseek 3Di:
DAEAEDDLPDELVVCVVVLLVCQQVLEEYEYEQVCSHPPVSLLVLLVQVVDQFDQDPVVRDTRGGDHNYFYWYAHPVGDIDTSD